Protein AF-A0A348PCR2-F1 (afdb_monomer_lite)

Sequence (133 aa):
TSLVEGTFPPFEDVIPKDQDKRVTFDAADLATAIRRAALLTNEESKGVRFTFKGDMLVVSSRAPEMGEAEIRVPMSGYVGDAIEIGFQPAFIVDALKVIDGQQVMIEMRSPQKPGVFKVGQEFTYVVMPVNVV

Radius of gyration: 15.53 Å; chains: 1; bounding box: 37×48×35 Å

Foldseek 3Di:
DDPDPDDDPPVVVQPDPPFQKKFKDFLVLVLVQLVQQCVQADPVQQKWKWKDADQWTWTKGQDPVRGIDTGIDGTDPIGDHIAIAIFRSVLSNVLSVVADRFMWMWTHHHRQGWIWIDTPPPDIDTTGTDDRD

pLDDT: mean 83.59, std 11.1, range [48.03, 95.94]

Secondary structure (DSSP, 8-state):
----------GGGTS-S---EEEEEEHHHHHHHHHHHHTT--SS---EEEEEETTEEEEEEEETTTEEEEEEEE-EEEESS-EEEEE-HHHHHHHHHTS-S-EEEEEES-TTSPEEEEETTTEEEEE------

Structure (mmCIF, N/CA/C/O backbone):
data_AF-A0A348PCR2-F1
#
_entry.id   AF-A0A348PCR2-F1
#
loop_
_atom_site.group_PDB
_atom_site.id
_atom_site.type_symbol
_atom_site.label_atom_id
_atom_site.label_alt_id
_atom_site.label_comp_id
_atom_site.label_asym_id
_atom_site.label_entity_id
_atom_site.label_seq_id
_atom_site.pdbx_PDB_ins_code
_atom_site.Cartn_x
_atom_site.Cartn_y
_atom_site.Cartn_z
_atom_site.occupancy
_atom_site.B_iso_or_equiv
_atom_site.auth_seq_id
_atom_site.auth_comp_id
_atom_site.auth_asym_id
_atom_site.auth_atom_id
_atom_site.pdbx_PDB_model_num
ATOM 1 N N . THR A 1 1 ? -1.386 32.149 20.080 1.00 49.50 1 THR A N 1
ATOM 2 C CA . THR A 1 1 ? -1.576 31.119 19.042 1.00 49.50 1 THR A CA 1
ATOM 3 C C . THR A 1 1 ? -2.442 31.744 17.976 1.00 49.50 1 THR A C 1
ATOM 5 O O . THR A 1 1 ? -3.623 31.938 18.226 1.00 49.50 1 THR A O 1
ATOM 8 N N . SER A 1 2 ? -1.864 32.206 16.869 1.00 48.03 2 SER A N 1
ATOM 9 C CA . SER A 1 2 ? -2.670 32.753 15.773 1.00 48.03 2 SER A CA 1
ATOM 10 C C . SER A 1 2 ? -3.263 31.569 15.019 1.00 48.03 2 SER A C 1
ATOM 12 O O . SER A 1 2 ? -2.512 30.792 14.431 1.00 48.03 2 SER A O 1
ATOM 14 N N . LEU A 1 3 ? -4.580 31.370 15.122 1.00 63.53 3 LEU A N 1
ATOM 15 C CA . LEU A 1 3 ? -5.272 30.417 14.261 1.00 63.53 3 LEU A CA 1
ATOM 16 C C . LEU A 1 3 ? -5.140 30.908 12.820 1.00 63.53 3 LEU A C 1
ATOM 18 O O . LEU A 1 3 ? -5.347 32.086 12.540 1.00 63.53 3 LEU A O 1
ATOM 22 N N . VAL A 1 4 ? -4.776 30.003 11.919 1.00 68.88 4 VAL A N 1
ATOM 23 C CA . VAL A 1 4 ? -4.830 30.274 10.485 1.00 68.88 4 VAL A CA 1
ATOM 24 C C . VAL A 1 4 ? -6.305 30.431 10.117 1.00 68.88 4 VAL A C 1
ATOM 26 O O . VAL A 1 4 ? -7.079 29.487 10.266 1.00 68.88 4 VAL A O 1
ATOM 29 N N . GLU A 1 5 ? -6.704 31.623 9.674 1.00 56.22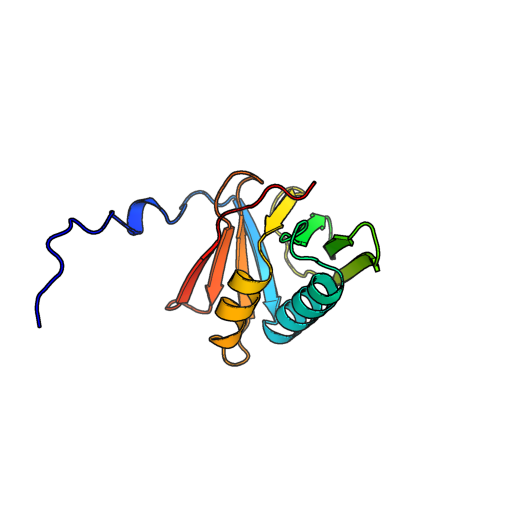 5 GLU A N 1
ATOM 30 C CA . GLU A 1 5 ? -8.045 31.888 9.148 1.00 56.22 5 GLU A CA 1
ATOM 31 C C . GLU A 1 5 ? -8.185 31.216 7.777 1.00 56.22 5 GLU A C 1
ATOM 33 O O . GLU A 1 5 ? -7.919 31.796 6.728 1.00 56.22 5 GLU A O 1
ATOM 38 N N . GLY A 1 6 ? -8.554 29.939 7.792 1.00 62.09 6 GLY A N 1
ATOM 39 C CA . GLY A 1 6 ? -8.854 29.150 6.608 1.00 62.09 6 GLY A CA 1
ATOM 40 C C . GLY A 1 6 ? -9.957 28.158 6.936 1.00 62.09 6 GLY A C 1
ATOM 41 O O . GLY A 1 6 ? -9.935 27.516 7.985 1.00 62.09 6 GLY A O 1
ATOM 42 N N . THR A 1 7 ? -10.947 28.033 6.055 1.00 63.09 7 THR A N 1
ATOM 43 C CA . THR A 1 7 ? -11.926 26.948 6.175 1.00 63.09 7 THR A CA 1
ATOM 44 C C . THR A 1 7 ? -11.199 25.648 5.855 1.00 63.09 7 THR A C 1
ATOM 46 O O . THR A 1 7 ? -10.759 25.453 4.722 1.00 63.09 7 THR A O 1
ATOM 49 N N . PHE A 1 8 ? -11.015 24.789 6.858 1.00 63.09 8 PHE A N 1
ATOM 50 C CA . PHE A 1 8 ? -10.449 23.465 6.631 1.00 63.09 8 PHE A CA 1
ATOM 51 C C . PHE A 1 8 ? -11.393 22.699 5.691 1.00 63.09 8 PHE A C 1
ATOM 53 O O . PHE A 1 8 ? -12.600 22.680 5.955 1.00 63.09 8 PHE A O 1
ATOM 60 N N . PRO A 1 9 ? -10.897 22.111 4.589 1.00 62.53 9 PRO A N 1
ATOM 61 C CA . PRO A 1 9 ? -11.741 21.327 3.699 1.00 62.53 9 PRO A CA 1
ATOM 62 C C . PRO A 1 9 ? -12.443 20.213 4.487 1.00 62.53 9 PRO A C 1
ATOM 64 O O . PRO A 1 9 ? -11.832 19.655 5.404 1.00 62.53 9 PRO A O 1
ATOM 67 N N . PRO A 1 10 ? -13.695 19.859 4.155 1.00 68.69 10 PRO A N 1
ATOM 68 C CA . PRO A 1 10 ? -14.386 18.760 4.816 1.00 68.69 10 PRO A CA 1
ATOM 69 C C . PRO A 1 10 ? -13.642 17.449 4.527 1.00 68.69 10 PRO A C 1
ATOM 71 O O . PRO A 1 10 ? -13.791 16.843 3.470 1.00 68.69 10 PRO A O 1
ATOM 74 N N . PHE A 1 11 ? -12.788 17.017 5.457 1.00 65.25 11 PHE A N 1
ATOM 75 C CA . PHE A 1 11 ? -11.971 15.810 5.294 1.00 65.25 11 PHE A CA 1
ATOM 76 C C . PHE A 1 11 ? -12.836 14.549 5.166 1.00 65.25 11 PHE A C 1
ATOM 78 O O . PHE A 1 11 ? -12.448 13.602 4.486 1.00 65.25 11 PHE A O 1
ATOM 85 N N . GLU A 1 12 ? -14.026 14.559 5.773 1.00 63.69 12 GLU A N 1
ATOM 86 C CA . GLU A 1 12 ? -15.004 13.470 5.715 1.00 63.69 12 GLU A CA 1
ATOM 87 C C . GLU A 1 12 ? -15.518 13.194 4.295 1.00 63.69 12 GLU A C 1
ATOM 89 O O . GLU A 1 12 ? -15.879 12.055 3.995 1.00 63.69 12 GLU A O 1
ATOM 94 N N . ASP A 1 13 ? -15.509 14.202 3.414 1.00 67.00 13 ASP A N 1
ATOM 95 C CA . ASP A 1 13 ? -15.927 14.067 2.012 1.00 67.00 13 ASP A CA 1
ATOM 96 C C . ASP A 1 13 ? -14.820 13.481 1.123 1.00 67.00 13 ASP A C 1
ATOM 98 O O . ASP A 1 13 ? -15.082 13.010 0.015 1.00 67.00 13 ASP A O 1
ATOM 102 N N . VAL A 1 14 ? -13.572 13.488 1.603 1.00 69.69 14 VAL A N 1
ATOM 103 C CA . VAL A 1 14 ? -12.407 12.974 0.868 1.00 69.69 14 VAL A CA 1
ATOM 104 C C . VAL A 1 14 ? -12.198 11.480 1.121 1.00 69.69 14 VAL A C 1
ATOM 106 O O . VAL A 1 14 ? -11.619 10.801 0.273 1.00 69.69 14 VAL A O 1
ATOM 109 N N . ILE A 1 15 ? -12.680 10.948 2.252 1.00 77.19 15 ILE A N 1
ATOM 110 C CA . ILE A 1 15 ? -12.595 9.517 2.572 1.00 77.19 15 ILE A CA 1
ATOM 111 C C . ILE A 1 15 ? -13.652 8.775 1.745 1.00 77.19 15 ILE A C 1
ATOM 113 O O . ILE A 1 15 ? -14.852 8.911 2.008 1.00 77.19 15 ILE A O 1
ATOM 117 N N . PRO A 1 16 ? -13.254 7.973 0.746 1.00 75.62 16 PRO A N 1
ATOM 118 C CA . PRO A 1 16 ? -14.223 7.324 -0.112 1.00 75.62 16 PRO A CA 1
ATOM 119 C C . PRO A 1 16 ? -14.942 6.198 0.652 1.00 75.62 16 PRO A C 1
ATOM 121 O O . PRO A 1 16 ? -14.322 5.389 1.340 1.00 75.62 16 PRO A O 1
ATOM 124 N N . LYS A 1 17 ? -16.274 6.156 0.539 1.00 78.75 17 LYS A N 1
ATOM 125 C CA . LYS A 1 17 ? -17.153 5.238 1.298 1.00 78.75 17 LYS A CA 1
ATOM 126 C C . LYS A 1 17 ? -17.624 4.028 0.483 1.00 78.75 17 LYS A C 1
ATOM 128 O O . LYS A 1 17 ? -18.290 3.14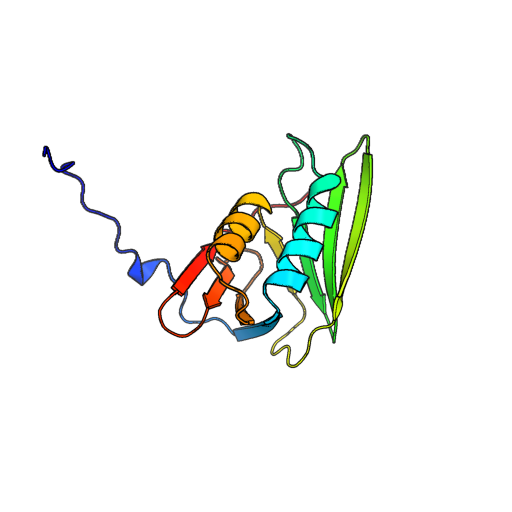9 1.014 1.00 78.75 17 LYS A O 1
ATOM 133 N N . ASP A 1 18 ? -17.291 3.987 -0.803 1.00 85.81 18 ASP A N 1
ATOM 134 C CA . ASP A 1 18 ? -17.790 3.035 -1.800 1.00 85.81 18 ASP A CA 1
ATOM 135 C C . ASP A 1 18 ? -16.748 1.984 -2.222 1.00 85.81 18 ASP A C 1
ATOM 137 O O . ASP A 1 18 ? -16.856 1.403 -3.304 1.00 85.81 18 ASP A O 1
ATOM 141 N N . GLN A 1 19 ? -15.730 1.736 -1.394 1.00 86.94 19 GLN A N 1
ATOM 142 C CA . GLN A 1 19 ? -14.672 0.770 -1.699 1.00 86.94 19 GLN A CA 1
ATOM 143 C C . GLN A 1 19 ? -15.248 -0.650 -1.821 1.00 86.94 19 GLN A C 1
ATOM 145 O O . GLN A 1 19 ? -15.948 -1.125 -0.928 1.00 86.94 19 GLN A O 1
ATOM 150 N N . ASP A 1 20 ? -14.967 -1.323 -2.937 1.00 91.12 20 ASP A N 1
ATOM 151 C CA . ASP A 1 20 ? -15.464 -2.674 -3.237 1.00 91.12 20 ASP A CA 1
ATOM 152 C C . ASP A 1 20 ? -14.362 -3.740 -3.217 1.00 91.12 20 ASP A C 1
ATOM 154 O O . ASP A 1 20 ? -14.663 -4.935 -3.235 1.00 91.12 20 ASP A O 1
ATOM 158 N N . LYS A 1 21 ? -13.097 -3.313 -3.142 1.00 94.25 21 LYS A N 1
ATOM 159 C CA . LYS A 1 21 ? -11.929 -4.179 -3.022 1.00 94.25 21 LYS A CA 1
ATOM 160 C C . LYS A 1 21 ? -11.313 -4.032 -1.650 1.00 94.25 21 LYS A C 1
ATOM 162 O O . LYS A 1 21 ? -11.120 -2.912 -1.181 1.00 94.25 21 LYS A O 1
ATOM 167 N N . ARG A 1 22 ? -10.986 -5.152 -1.011 1.00 94.44 22 ARG A N 1
ATOM 168 C CA . ARG A 1 22 ? -10.382 -5.149 0.327 1.00 94.44 22 ARG A CA 1
ATOM 169 C C . ARG A 1 22 ? -9.473 -6.337 0.562 1.00 94.44 22 ARG A C 1
ATOM 171 O O . ARG A 1 22 ? -9.736 -7.428 0.063 1.00 94.44 22 ARG A O 1
ATOM 178 N N . VAL A 1 23 ? -8.439 -6.119 1.362 1.00 95.12 23 VAL A N 1
ATOM 179 C CA . VAL A 1 23 ? -7.507 -7.156 1.815 1.00 95.12 23 VAL A CA 1
ATOM 180 C C . VAL A 1 23 ? -6.794 -6.708 3.078 1.00 95.12 23 VAL A C 1
ATOM 182 O O . VAL A 1 23 ? -6.604 -5.513 3.299 1.00 95.12 23 VAL A O 1
ATOM 185 N N . THR A 1 24 ? -6.398 -7.671 3.902 1.00 93.44 24 THR A N 1
ATOM 186 C CA . THR A 1 24 ? -5.683 -7.428 5.152 1.00 93.44 24 THR A CA 1
ATOM 187 C C . THR A 1 24 ? -4.291 -8.044 5.089 1.00 93.44 24 THR A C 1
ATOM 189 O O . THR A 1 24 ? -4.132 -9.184 4.654 1.00 93.44 24 THR A O 1
ATOM 192 N N . PHE A 1 25 ? -3.293 -7.292 5.546 1.00 92.25 25 PHE A N 1
ATOM 193 C CA . PHE A 1 25 ? -1.899 -7.719 5.638 1.00 92.25 25 PHE A CA 1
ATOM 194 C C . PHE A 1 25 ? -1.362 -7.526 7.050 1.00 92.25 25 PHE A C 1
ATOM 196 O O . PHE A 1 25 ? -1.844 -6.670 7.794 1.00 92.25 25 PHE A O 1
ATOM 203 N N . ASP A 1 26 ? -0.314 -8.272 7.385 1.00 90.62 26 ASP A N 1
ATOM 204 C CA . ASP A 1 26 ? 0.587 -7.867 8.456 1.00 90.62 26 ASP A CA 1
ATOM 205 C C . ASP A 1 26 ? 1.307 -6.567 8.047 1.00 90.62 26 ASP A C 1
ATOM 207 O O . ASP A 1 26 ? 1.846 -6.460 6.937 1.00 90.62 26 ASP A O 1
ATOM 211 N N . ALA A 1 27 ? 1.269 -5.546 8.909 1.00 88.50 27 ALA A N 1
ATOM 212 C CA . ALA A 1 27 ? 1.850 -4.246 8.585 1.00 88.50 27 ALA A CA 1
ATOM 213 C C . ALA A 1 27 ? 3.377 -4.312 8.417 1.00 88.50 27 ALA A C 1
ATOM 215 O O . ALA A 1 27 ? 3.919 -3.584 7.581 1.00 88.50 27 ALA A O 1
ATOM 216 N N . ALA A 1 28 ? 4.072 -5.177 9.163 1.00 87.19 28 ALA A N 1
ATOM 217 C CA . ALA A 1 28 ? 5.523 -5.315 9.093 1.00 87.19 28 ALA A CA 1
ATOM 218 C C . ALA A 1 28 ? 5.955 -5.999 7.789 1.00 87.19 28 ALA A C 1
ATOM 220 O O . ALA A 1 28 ? 6.887 -5.523 7.124 1.00 87.19 28 ALA A O 1
ATOM 221 N N . ASP A 1 29 ? 5.247 -7.053 7.377 1.00 89.44 29 ASP A N 1
ATOM 222 C CA . ASP A 1 29 ? 5.495 -7.740 6.106 1.00 89.44 29 ASP A CA 1
ATOM 223 C C . ASP A 1 29 ? 5.254 -6.803 4.918 1.00 89.44 29 ASP A C 1
ATOM 225 O O . ASP A 1 29 ? 6.107 -6.669 4.030 1.00 89.44 29 ASP A O 1
ATOM 229 N N . LEU A 1 30 ? 4.127 -6.082 4.932 1.00 90.94 30 LEU A N 1
ATOM 230 C CA . LEU A 1 30 ? 3.795 -5.121 3.884 1.00 90.94 30 LEU A CA 1
ATOM 231 C C . LEU A 1 30 ? 4.815 -3.974 3.833 1.00 90.94 30 LEU A C 1
A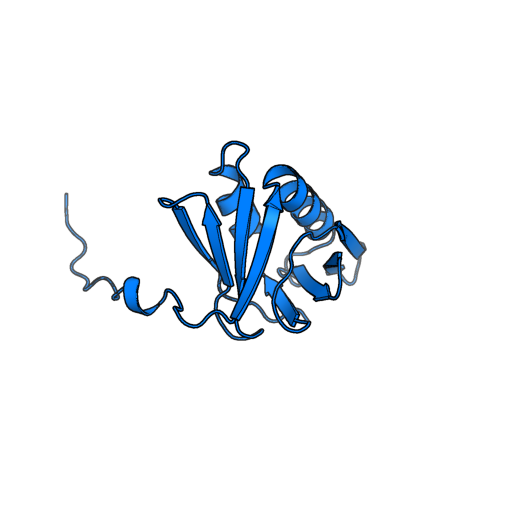TOM 233 O O . LEU A 1 30 ? 5.310 -3.633 2.757 1.00 90.94 30 LEU A O 1
ATOM 237 N N . ALA A 1 31 ? 5.185 -3.402 4.983 1.00 89.56 31 ALA A N 1
ATOM 238 C CA . ALA A 1 31 ? 6.187 -2.341 5.053 1.00 89.56 31 ALA A CA 1
ATOM 239 C C . ALA A 1 31 ? 7.544 -2.807 4.515 1.00 89.56 31 ALA A C 1
ATOM 241 O O . ALA A 1 31 ? 8.215 -2.066 3.792 1.00 89.56 31 ALA A O 1
ATOM 242 N N . THR A 1 32 ? 7.944 -4.037 4.838 1.00 90.44 32 THR A N 1
ATOM 243 C CA . THR A 1 32 ? 9.191 -4.632 4.352 1.00 90.44 32 THR A CA 1
ATOM 244 C C . THR A 1 32 ? 9.163 -4.801 2.837 1.00 90.44 32 THR A C 1
ATOM 246 O O . THR A 1 32 ? 10.119 -4.414 2.161 1.00 90.44 32 THR A O 1
ATOM 249 N N . ALA A 1 33 ? 8.062 -5.311 2.282 1.00 91.88 33 ALA A N 1
ATOM 250 C CA . ALA A 1 33 ? 7.903 -5.473 0.841 1.00 91.88 33 ALA A CA 1
ATOM 251 C C . ALA A 1 33 ? 7.975 -4.135 0.091 1.00 91.88 33 ALA A C 1
ATOM 253 O O . ALA A 1 33 ? 8.734 -4.004 -0.872 1.00 91.88 33 ALA A O 1
ATOM 254 N N . ILE A 1 34 ? 7.254 -3.120 0.576 1.00 91.25 34 ILE A N 1
ATOM 255 C CA . ILE A 1 34 ? 7.237 -1.782 -0.028 1.00 91.25 34 ILE A CA 1
ATOM 256 C C . ILE A 1 34 ? 8.617 -1.135 0.045 1.00 91.25 34 ILE A C 1
ATOM 258 O O . ILE A 1 34 ? 9.076 -0.581 -0.949 1.00 91.25 34 ILE A O 1
ATOM 262 N N . ARG A 1 35 ? 9.312 -1.227 1.187 1.00 89.00 35 ARG A N 1
ATOM 263 C CA . ARG A 1 35 ? 10.677 -0.695 1.325 1.00 89.00 35 ARG A CA 1
ATOM 264 C C . ARG A 1 35 ? 11.627 -1.337 0.325 1.00 89.00 35 ARG A C 1
ATOM 266 O O . ARG A 1 35 ? 12.397 -0.622 -0.301 1.00 89.00 35 ARG A O 1
ATOM 273 N N . ARG A 1 36 ? 11.557 -2.660 0.148 1.00 89.81 36 ARG A N 1
ATOM 274 C CA . ARG A 1 36 ? 12.398 -3.383 -0.817 1.00 89.81 36 ARG A CA 1
ATOM 275 C C . ARG A 1 36 ? 12.117 -2.965 -2.257 1.00 89.81 36 ARG A C 1
ATOM 277 O O . ARG A 1 36 ? 13.069 -2.757 -2.998 1.00 89.81 36 ARG A O 1
ATOM 284 N N . ALA A 1 37 ? 10.850 -2.798 -2.634 1.00 88.25 37 ALA A N 1
ATOM 285 C CA . ALA A 1 37 ? 10.495 -2.268 -3.949 1.00 88.25 37 ALA A CA 1
ATOM 286 C C . ALA A 1 37 ? 10.960 -0.809 -4.113 1.00 88.25 37 ALA A C 1
ATOM 288 O O . ALA A 1 37 ? 11.497 -0.433 -5.151 1.00 88.25 37 ALA A O 1
ATOM 289 N N . ALA A 1 38 ? 10.843 0.012 -3.069 1.00 86.19 38 ALA A N 1
ATOM 290 C CA . ALA A 1 38 ? 11.264 1.409 -3.099 1.00 86.19 38 ALA A CA 1
ATOM 291 C C . ALA A 1 38 ? 12.785 1.596 -3.264 1.00 86.19 38 ALA A C 1
ATOM 293 O O . ALA A 1 38 ? 13.204 2.634 -3.765 1.00 86.19 38 ALA A O 1
ATOM 294 N N . LEU A 1 39 ? 13.621 0.609 -2.910 1.00 83.12 39 LEU A N 1
ATOM 295 C CA . LEU A 1 39 ? 15.080 0.691 -3.108 1.00 83.12 39 LEU A CA 1
ATOM 296 C C . LEU A 1 39 ? 15.491 0.891 -4.574 1.00 83.12 39 LEU A C 1
ATOM 298 O O . L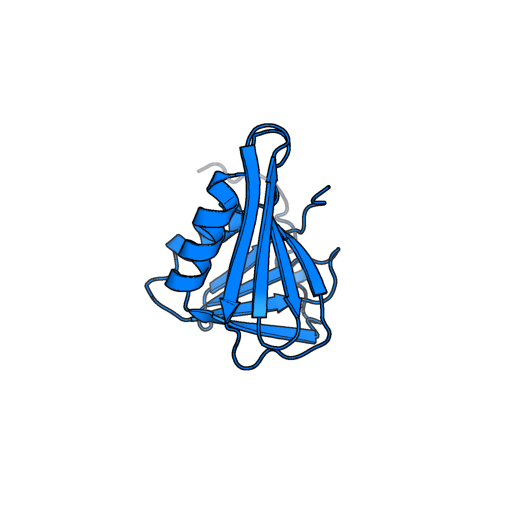EU A 1 39 ? 16.577 1.397 -4.830 1.00 83.12 39 LEU A O 1
ATOM 302 N N . LEU A 1 40 ? 14.639 0.482 -5.516 1.00 78.88 40 LEU A N 1
ATOM 303 C CA . LEU A 1 40 ? 14.866 0.594 -6.959 1.00 78.88 40 LEU A CA 1
ATOM 304 C C . LEU A 1 40 ? 13.995 1.689 -7.601 1.00 78.88 40 LEU A C 1
ATOM 306 O O . LEU A 1 40 ? 13.825 1.711 -8.815 1.00 78.88 40 LEU A O 1
ATOM 310 N N . THR A 1 41 ? 13.446 2.601 -6.790 1.00 74.56 41 THR A N 1
ATOM 311 C CA . THR A 1 41 ? 12.824 3.852 -7.260 1.00 74.56 41 THR A CA 1
ATOM 312 C C . THR A 1 41 ? 13.861 4.977 -7.289 1.00 74.56 41 THR A C 1
ATOM 314 O O . THR A 1 41 ? 14.797 4.974 -6.489 1.00 74.56 41 THR A O 1
ATOM 317 N N . ASN A 1 42 ? 13.713 5.947 -8.195 1.00 69.19 42 ASN A N 1
ATOM 318 C CA . ASN A 1 42 ? 14.565 7.144 -8.246 1.00 69.19 42 ASN A CA 1
ATOM 319 C C . ASN A 1 42 ? 13.731 8.438 -8.138 1.00 69.19 42 ASN A C 1
ATOM 321 O O . ASN A 1 42 ? 12.506 8.397 -8.023 1.00 69.19 42 ASN A O 1
ATOM 325 N N . GLU A 1 43 ? 14.385 9.604 -8.159 1.00 64.06 43 GLU A N 1
ATOM 326 C CA . GLU A 1 43 ? 13.693 10.898 -8.045 1.00 64.06 43 GLU A CA 1
ATOM 327 C C . GLU A 1 43 ? 12.717 11.193 -9.199 1.00 64.06 43 GLU A C 1
ATOM 329 O O . GLU A 1 43 ? 11.801 11.993 -9.012 1.00 64.06 43 GLU A O 1
ATOM 334 N N . GLU A 1 44 ? 12.850 10.536 -10.354 1.00 61.38 44 GLU A N 1
ATOM 335 C CA . GLU A 1 44 ? 11.909 10.651 -11.480 1.00 61.38 44 GLU A CA 1
ATOM 336 C C . GLU A 1 44 ? 10.781 9.603 -11.423 1.00 61.38 44 GLU A C 1
ATOM 338 O O . GLU A 1 44 ? 9.636 9.897 -11.761 1.00 61.38 44 GLU A O 1
ATOM 343 N N . SER A 1 45 ? 11.069 8.397 -10.927 1.00 65.62 45 SER A N 1
ATOM 344 C CA . SER A 1 45 ? 10.159 7.250 -10.793 1.00 65.62 45 SER A CA 1
ATOM 345 C C . SER A 1 45 ? 9.716 7.090 -9.341 1.00 65.62 45 SER A C 1
ATOM 347 O O . SER A 1 45 ? 10.010 6.113 -8.660 1.00 65.62 45 SER A O 1
ATOM 349 N N . LYS A 1 46 ? 9.005 8.096 -8.830 1.00 73.06 46 LYS A N 1
ATOM 350 C CA . LYS A 1 46 ? 8.672 8.167 -7.400 1.00 73.06 46 LYS A CA 1
ATOM 351 C C . LYS A 1 46 ? 7.644 7.119 -6.940 1.00 73.06 46 LYS A C 1
ATOM 353 O O . LYS A 1 46 ? 7.530 6.887 -5.740 1.00 73.06 46 LYS A O 1
ATOM 358 N N . GLY A 1 47 ? 6.906 6.494 -7.858 1.00 85.75 47 GLY A N 1
ATOM 359 C CA . GLY A 1 47 ? 5.826 5.557 -7.546 1.00 85.75 47 GLY A CA 1
ATOM 360 C C . GLY A 1 47 ? 6.252 4.087 -7.531 1.00 85.75 47 GLY A C 1
ATOM 361 O O . GLY A 1 47 ? 7.103 3.654 -8.301 1.00 85.75 47 GLY A O 1
ATOM 362 N N . VAL A 1 48 ? 5.586 3.302 -6.690 1.00 90.88 48 VAL A N 1
ATOM 363 C CA . VAL A 1 48 ? 5.561 1.837 -6.739 1.00 90.88 48 VAL A CA 1
ATOM 364 C C . VAL A 1 48 ? 4.194 1.384 -7.247 1.00 90.88 48 VAL A C 1
ATOM 366 O O . VAL A 1 48 ? 3.160 1.966 -6.909 1.00 90.88 48 VAL A O 1
ATOM 369 N N . ARG A 1 49 ? 4.173 0.342 -8.068 1.00 92.25 49 ARG A N 1
ATOM 370 C CA . ARG A 1 49 ? 2.957 -0.263 -8.606 1.00 92.25 49 ARG A CA 1
ATOM 371 C C . ARG A 1 49 ? 2.539 -1.429 -7.722 1.00 92.25 49 ARG A C 1
ATOM 373 O O . ARG A 1 49 ? 3.333 -2.322 -7.459 1.00 92.25 49 ARG A O 1
ATOM 380 N N . PHE A 1 50 ? 1.287 -1.430 -7.293 1.00 94.44 50 PHE A N 1
ATOM 381 C CA . PHE A 1 50 ? 0.664 -2.521 -6.559 1.00 94.44 50 PHE A CA 1
ATOM 382 C C . PHE A 1 50 ? -0.306 -3.237 -7.488 1.00 94.44 50 PHE A C 1
ATOM 384 O O . PHE A 1 50 ? -1.273 -2.639 -7.955 1.00 94.44 50 PHE A O 1
ATOM 391 N N . THR A 1 51 ? -0.068 -4.519 -7.727 1.00 95.25 51 THR A N 1
ATOM 392 C CA . THR A 1 51 ? -0.956 -5.381 -8.507 1.00 95.25 51 THR A CA 1
ATOM 393 C C . THR A 1 51 ? -1.564 -6.418 -7.583 1.00 95.25 51 THR A C 1
ATOM 395 O O . THR A 1 51 ? -0.875 -7.325 -7.122 1.00 95.25 51 THR A O 1
ATOM 398 N N . PHE A 1 52 ? -2.857 -6.292 -7.317 1.00 95.44 52 PHE A N 1
ATOM 399 C CA . PHE A 1 52 ? -3.618 -7.255 -6.531 1.00 95.44 52 PHE A CA 1
ATOM 400 C C . PHE A 1 52 ? -4.291 -8.222 -7.498 1.00 95.44 52 PHE A C 1
ATOM 402 O O . PHE A 1 52 ? -5.156 -7.815 -8.278 1.00 95.44 52 PHE A O 1
ATOM 409 N N . LYS A 1 53 ? -3.883 -9.494 -7.492 1.00 93.50 53 LYS A N 1
ATOM 410 C CA . LYS A 1 53 ? -4.450 -10.503 -8.390 1.00 93.50 53 LYS A CA 1
ATOM 411 C C . LYS A 1 53 ? -4.390 -11.892 -7.766 1.00 93.50 53 LYS A C 1
ATOM 413 O O . LYS A 1 53 ? -3.317 -12.375 -7.420 1.00 93.50 53 LYS A O 1
ATOM 418 N N . GLY A 1 54 ? -5.541 -12.561 -7.701 1.00 90.19 54 GLY A N 1
ATOM 419 C CA . GLY A 1 54 ? -5.639 -13.894 -7.109 1.00 90.19 54 GLY A CA 1
ATOM 420 C C . GLY A 1 54 ? -5.284 -13.862 -5.623 1.00 90.19 54 GLY A C 1
ATOM 421 O O . GLY A 1 54 ? -5.901 -13.129 -4.855 1.00 90.19 54 GLY A O 1
ATOM 422 N N . ASP A 1 55 ? -4.277 -14.639 -5.242 1.00 92.62 55 ASP A N 1
ATOM 423 C CA . ASP A 1 55 ? -3.752 -14.792 -3.883 1.00 92.62 55 ASP A CA 1
ATOM 424 C C . ASP A 1 55 ? -2.441 -14.023 -3.650 1.00 92.62 55 ASP A C 1
ATOM 426 O O . ASP A 1 55 ? -1.787 -14.213 -2.627 1.00 92.62 55 ASP A O 1
ATOM 430 N N . MET A 1 56 ? -2.044 -13.146 -4.578 1.00 94.75 56 MET A N 1
ATOM 431 C CA . MET A 1 56 ? -0.781 -12.412 -4.507 1.00 94.75 56 MET A CA 1
ATOM 432 C C . MET A 1 56 ? -0.946 -10.907 -4.736 1.00 94.75 56 MET A C 1
ATOM 434 O O . MET A 1 56 ? -1.604 -10.456 -5.678 1.00 94.75 56 MET A O 1
ATOM 438 N N . LEU A 1 57 ? -0.278 -10.131 -3.886 1.00 95.94 57 LEU A N 1
ATOM 439 C CA . LEU A 1 57 ? 0.056 -8.739 -4.129 1.00 95.94 57 LEU A CA 1
ATOM 440 C C . LEU A 1 57 ? 1.454 -8.711 -4.733 1.00 95.94 57 LEU A C 1
ATOM 442 O O . LEU A 1 57 ? 2.411 -9.197 -4.134 1.00 95.94 57 LEU A O 1
ATOM 446 N N . VAL A 1 58 ? 1.580 -8.112 -5.907 1.00 95.31 58 VAL A N 1
ATOM 447 C CA . VAL A 1 58 ? 2.869 -7.830 -6.530 1.00 95.31 58 VAL A CA 1
ATOM 448 C C . VAL A 1 58 ? 3.155 -6.342 -6.390 1.00 95.31 58 VAL A C 1
ATOM 450 O O . VAL A 1 58 ? 2.416 -5.519 -6.926 1.00 95.31 58 VAL A O 1
ATOM 453 N N . VAL A 1 59 ? 4.213 -6.000 -5.659 1.00 94.19 59 VAL A N 1
ATOM 454 C CA . VAL A 1 59 ? 4.728 -4.634 -5.544 1.00 94.19 59 VAL A CA 1
ATOM 455 C C . VAL A 1 59 ? 5.937 -4.512 -6.459 1.00 94.19 59 VAL A C 1
ATOM 457 O O . VAL A 1 59 ? 6.954 -5.166 -6.219 1.00 94.19 59 VAL A O 1
ATOM 460 N N . SER A 1 60 ? 5.832 -3.687 -7.496 1.00 91.31 60 SER A N 1
ATOM 461 C CA . SER A 1 60 ? 6.910 -3.469 -8.455 1.00 91.31 60 SER A CA 1
ATOM 462 C C . SER A 1 60 ? 7.334 -2.011 -8.570 1.00 91.31 60 SER A C 1
ATOM 464 O O . SER A 1 60 ? 6.583 -1.079 -8.272 1.00 91.31 60 SER A O 1
ATOM 466 N N . SER A 1 61 ? 8.580 -1.812 -8.979 1.00 88.19 61 SER A N 1
ATOM 467 C CA . SER A 1 61 ? 9.165 -0.506 -9.271 1.00 88.19 61 SER A CA 1
ATOM 468 C C . SER A 1 61 ? 10.151 -0.637 -10.418 1.00 88.19 61 SER A C 1
ATOM 470 O O . SER A 1 61 ? 10.723 -1.705 -10.641 1.00 88.19 61 SER A O 1
ATOM 472 N N . ARG A 1 62 ? 10.351 0.453 -11.155 1.00 81.19 62 ARG A N 1
ATOM 473 C CA . ARG A 1 62 ? 11.265 0.482 -12.291 1.00 81.19 62 ARG A CA 1
ATOM 474 C C . ARG A 1 62 ? 12.045 1.785 -12.293 1.00 81.19 62 ARG A C 1
ATOM 476 O O . ARG A 1 62 ? 11.439 2.851 -12.313 1.00 81.19 62 ARG A O 1
ATOM 483 N N . ALA A 1 63 ? 13.367 1.681 -12.371 1.00 76.00 63 ALA A N 1
ATOM 484 C CA . ALA A 1 63 ? 14.255 2.807 -12.624 1.00 76.00 63 ALA A CA 1
ATOM 485 C C . ALA A 1 63 ? 15.139 2.501 -13.847 1.00 76.00 63 ALA A C 1
ATOM 487 O O . ALA A 1 63 ? 15.747 1.428 -13.894 1.00 76.00 63 ALA A O 1
ATOM 488 N N . PRO A 1 64 ? 15.258 3.422 -14.826 1.00 72.19 64 PRO A N 1
ATOM 489 C CA . PRO A 1 64 ? 16.020 3.189 -16.059 1.00 72.19 64 PRO A CA 1
ATOM 490 C C . PRO A 1 64 ? 17.457 2.701 -15.842 1.00 72.19 64 PRO A C 1
ATOM 492 O O . PRO A 1 64 ? 17.942 1.875 -16.609 1.00 72.19 64 PRO A O 1
ATOM 495 N N . GLU A 1 65 ? 18.120 3.183 -14.791 1.00 72.44 65 GLU A N 1
ATOM 496 C CA . GLU A 1 65 ? 19.532 2.890 -14.517 1.00 72.44 65 GLU A CA 1
ATOM 497 C C . GLU A 1 65 ? 19.745 1.715 -13.551 1.00 72.44 65 GLU A C 1
ATOM 499 O O . GLU A 1 65 ? 20.804 1.093 -13.571 1.00 72.44 65 GLU A O 1
ATOM 504 N N . MET A 1 66 ? 18.755 1.399 -12.706 1.00 69.44 66 MET A N 1
ATOM 505 C CA . MET A 1 66 ? 18.898 0.401 -11.631 1.00 69.44 66 MET A CA 1
ATOM 506 C C . MET A 1 66 ? 18.153 -0.914 -11.905 1.00 69.44 66 MET A C 1
ATOM 508 O O . MET A 1 66 ? 18.398 -1.903 -11.218 1.00 69.44 66 MET A O 1
ATOM 512 N N . GLY A 1 67 ? 17.285 -0.954 -12.922 1.00 77.50 67 GLY A N 1
ATOM 513 C CA . GLY A 1 67 ? 16.511 -2.137 -13.295 1.00 77.50 67 GLY A CA 1
ATOM 514 C C . GLY A 1 67 ? 15.091 -2.138 -12.722 1.00 77.50 67 GLY A C 1
ATOM 515 O O . GLY A 1 67 ? 14.482 -1.088 -12.515 1.00 77.50 67 GLY A O 1
ATOM 516 N N . GLU A 1 68 ? 14.543 -3.335 -12.516 1.00 83.69 68 GLU A N 1
ATOM 517 C CA . GLU A 1 68 ? 13.175 -3.561 -12.037 1.00 83.69 68 GLU A CA 1
ATOM 518 C C . GLU A 1 68 ? 13.190 -4.338 -10.715 1.00 83.69 68 GLU A C 1
ATOM 520 O O . GLU A 1 68 ? 13.954 -5.293 -10.553 1.00 83.69 68 GLU A O 1
ATOM 525 N N . ALA A 1 69 ? 12.339 -3.931 -9.772 1.00 86.81 69 ALA A N 1
ATOM 526 C CA . ALA A 1 69 ? 12.028 -4.707 -8.579 1.00 86.81 69 ALA A CA 1
ATOM 527 C C . ALA A 1 69 ? 10.660 -5.354 -8.739 1.00 86.81 69 ALA A C 1
ATOM 529 O O . ALA A 1 69 ? 9.699 -4.680 -9.102 1.00 86.81 69 ALA A O 1
ATOM 530 N N . GLU A 1 70 ? 10.547 -6.619 -8.349 1.00 91.44 70 GLU A N 1
ATOM 531 C CA . GLU A 1 70 ? 9.260 -7.279 -8.178 1.00 91.44 70 GLU A CA 1
ATOM 532 C C . GLU A 1 70 ? 9.256 -8.027 -6.844 1.00 91.44 70 GLU A C 1
ATOM 534 O O . GLU A 1 70 ? 10.031 -8.961 -6.628 1.00 91.44 70 GLU A O 1
ATOM 539 N N . ILE A 1 71 ? 8.387 -7.603 -5.928 1.00 93.75 71 ILE A N 1
ATOM 540 C CA . ILE A 1 71 ? 8.203 -8.235 -4.624 1.00 93.75 71 ILE A CA 1
ATOM 541 C C . ILE A 1 71 ? 6.803 -8.826 -4.570 1.00 93.75 71 ILE A C 1
ATOM 543 O O . ILE A 1 71 ? 5.816 -8.125 -4.776 1.00 93.75 71 ILE A O 1
ATOM 547 N N . ARG A 1 72 ? 6.712 -10.121 -4.268 1.00 94.44 72 ARG A N 1
ATOM 548 C CA . ARG A 1 72 ? 5.437 -10.829 -4.134 1.00 94.44 72 ARG A CA 1
ATOM 549 C C . ARG A 1 72 ? 5.110 -11.031 -2.664 1.00 94.44 72 ARG A C 1
ATOM 551 O O . ARG A 1 72 ? 5.937 -11.549 -1.916 1.00 94.44 72 ARG A O 1
ATOM 558 N N . VAL A 1 73 ? 3.907 -10.633 -2.277 1.00 94.50 73 VAL A N 1
ATOM 559 C CA . VAL A 1 73 ? 3.369 -10.750 -0.925 1.00 94.50 73 VAL A CA 1
ATOM 560 C C . VAL A 1 73 ? 2.103 -11.602 -0.999 1.00 94.50 73 VAL A C 1
ATOM 562 O O . VAL A 1 73 ? 1.162 -11.213 -1.698 1.00 94.50 73 VAL A O 1
ATOM 565 N N . PRO A 1 74 ? 2.053 -12.754 -0.312 1.00 93.38 74 PRO A N 1
ATOM 566 C CA . PRO A 1 74 ? 0.837 -13.551 -0.225 1.00 93.38 74 PRO A CA 1
ATOM 567 C C . PRO A 1 74 ? -0.319 -12.745 0.370 1.00 93.38 74 PRO A C 1
ATOM 569 O O . PRO A 1 74 ? -0.147 -12.001 1.334 1.00 93.38 74 PRO A O 1
ATOM 572 N N . MET A 1 75 ? -1.506 -12.914 -0.198 1.00 93.00 75 MET A N 1
ATOM 573 C CA . MET A 1 75 ? -2.748 -12.307 0.261 1.00 93.00 75 MET A CA 1
ATOM 574 C C . MET A 1 75 ? -3.696 -13.391 0.738 1.00 93.00 75 MET A C 1
ATOM 576 O O . MET A 1 75 ? -3.951 -14.365 0.031 1.00 93.00 75 MET A O 1
ATOM 580 N N . SER A 1 76 ? -4.295 -13.182 1.905 1.00 88.50 76 SER A N 1
ATOM 581 C CA . SER A 1 76 ? -5.420 -13.996 2.358 1.00 88.50 76 SER A CA 1
ATOM 582 C C . SER A 1 76 ? -6.684 -13.141 2.379 1.00 88.50 76 SER A C 1
ATOM 584 O O . SER A 1 76 ? -6.673 -12.006 2.849 1.00 88.50 76 SER A O 1
ATOM 586 N N . GLY A 1 77 ? -7.774 -13.665 1.813 1.00 87.31 77 GLY A N 1
ATOM 587 C CA . GLY A 1 77 ? -9.076 -12.997 1.855 1.00 87.31 77 GLY A CA 1
ATOM 588 C C . GLY A 1 77 ? -9.190 -11.718 1.017 1.00 87.31 77 GLY A C 1
ATOM 589 O O . GLY A 1 77 ? -9.936 -10.823 1.411 1.00 87.31 77 GLY A O 1
ATOM 590 N N . TYR A 1 78 ? -8.487 -11.615 -0.121 1.00 94.12 78 TYR A N 1
ATOM 591 C CA . TYR A 1 78 ? -8.738 -10.535 -1.083 1.00 94.12 78 TYR A CA 1
ATOM 592 C C . TYR A 1 78 ? -10.172 -10.639 -1.617 1.00 94.12 78 TYR A C 1
ATOM 594 O O . TYR A 1 78 ? -10.591 -11.684 -2.116 1.00 94.12 78 TYR A O 1
ATOM 602 N N . VAL A 1 79 ? -10.925 -9.550 -1.505 1.00 92.56 79 VAL A N 1
ATOM 603 C CA . VAL A 1 79 ? -12.282 -9.430 -2.044 1.00 92.56 79 VAL A CA 1
ATOM 604 C C . VAL A 1 79 ? -12.249 -8.419 -3.176 1.00 92.56 79 VAL A C 1
ATOM 606 O O . VAL A 1 79 ? -11.715 -7.331 -2.988 1.00 92.56 79 VAL A O 1
ATOM 609 N N . GLY A 1 80 ? -12.861 -8.768 -4.309 1.00 91.50 80 GLY A N 1
ATOM 610 C CA . GLY A 1 80 ? -13.022 -7.904 -5.478 1.00 91.50 80 GLY A CA 1
ATOM 611 C C . GLY A 1 80 ? -12.203 -8.355 -6.691 1.00 91.50 80 GLY A C 1
ATOM 612 O O . GLY A 1 80 ? -11.519 -9.378 -6.657 1.00 91.50 80 GLY A O 1
ATOM 613 N N . ASP A 1 81 ? -12.313 -7.600 -7.782 1.00 93.69 81 ASP A N 1
ATOM 614 C CA . ASP A 1 81 ? -11.595 -7.883 -9.029 1.00 93.69 81 ASP A CA 1
ATOM 615 C C . ASP A 1 81 ? -10.130 -7.452 -8.965 1.00 93.69 81 ASP A C 1
ATOM 617 O O . ASP A 1 81 ? -9.773 -6.542 -8.216 1.00 93.69 81 ASP A O 1
ATOM 621 N N . ALA A 1 82 ? -9.298 -8.057 -9.816 1.00 94.75 82 ALA A N 1
ATOM 622 C CA . ALA A 1 82 ? -7.897 -7.677 -9.934 1.00 94.75 82 ALA A CA 1
ATOM 623 C C . ALA A 1 82 ? -7.745 -6.181 -10.252 1.00 94.75 82 ALA A C 1
ATOM 625 O O . ALA A 1 82 ? -8.440 -5.636 -11.113 1.00 94.75 82 ALA A O 1
ATOM 626 N N . ILE A 1 83 ? -6.811 -5.527 -9.567 1.00 94.75 83 ILE A N 1
ATOM 627 C CA . ILE A 1 83 ? -6.557 -4.095 -9.711 1.00 94.75 83 ILE A CA 1
ATOM 628 C C . ILE A 1 83 ? -5.061 -3.821 -9.692 1.00 94.75 83 ILE A C 1
ATOM 630 O O . ILE A 1 83 ? -4.304 -4.422 -8.928 1.00 94.75 83 ILE A O 1
ATOM 634 N N . GLU A 1 84 ? -4.657 -2.879 -10.532 1.00 94.62 84 GLU A N 1
ATOM 635 C CA . GLU A 1 84 ? -3.324 -2.305 -10.535 1.00 94.62 84 GLU A CA 1
ATOM 636 C C . GLU A 1 84 ? -3.431 -0.831 -10.144 1.00 94.62 84 GLU A C 1
ATOM 638 O O . GLU A 1 84 ? -4.220 -0.091 -10.729 1.00 94.62 84 GLU A O 1
ATOM 643 N N . ILE A 1 85 ? -2.674 -0.407 -9.136 1.00 93.81 85 ILE A N 1
ATOM 644 C CA . ILE A 1 85 ? -2.704 0.963 -8.626 1.00 93.81 85 ILE A CA 1
ATOM 645 C C . ILE A 1 85 ? -1.299 1.426 -8.252 1.00 93.81 85 ILE A C 1
ATOM 647 O O . ILE A 1 85 ? -0.500 0.676 -7.693 1.00 93.81 85 ILE A O 1
ATOM 651 N N . GLY A 1 86 ? -0.985 2.672 -8.589 1.00 92.62 86 GLY A N 1
ATOM 652 C CA . GLY A 1 86 ? 0.284 3.295 -8.255 1.00 92.62 86 GLY A CA 1
ATOM 653 C C . GLY A 1 86 ? 0.215 4.069 -6.957 1.00 92.62 86 GLY A C 1
ATOM 654 O O . GLY A 1 86 ? -0.703 4.863 -6.771 1.00 92.62 86 GLY A O 1
ATOM 655 N N . PHE A 1 87 ? 1.212 3.913 -6.095 1.00 91.19 87 PHE A N 1
ATOM 656 C CA . PHE A 1 87 ? 1.322 4.689 -4.866 1.00 91.19 87 PHE A CA 1
ATOM 657 C C . PHE A 1 87 ? 2.729 5.227 -4.650 1.00 91.19 87 PHE A C 1
ATOM 659 O O . PHE A 1 87 ? 3.718 4.623 -5.053 1.00 91.19 87 PHE A O 1
ATOM 666 N N . GLN A 1 88 ? 2.824 6.351 -3.945 1.00 89.56 88 GLN A N 1
ATOM 667 C CA . GLN A 1 88 ? 4.098 6.839 -3.436 1.00 89.56 88 GLN A CA 1
ATOM 668 C C . GLN A 1 88 ? 4.508 5.990 -2.215 1.00 89.56 88 GLN A C 1
ATOM 670 O O . GLN A 1 88 ? 3.807 6.023 -1.199 1.00 89.56 88 GLN A O 1
ATOM 675 N N . PRO A 1 89 ? 5.640 5.260 -2.250 1.00 88.31 89 PRO A N 1
ATOM 676 C CA . PRO A 1 89 ? 6.012 4.335 -1.180 1.00 88.31 89 PRO A CA 1
ATOM 677 C C . PRO A 1 89 ? 6.276 5.056 0.145 1.00 88.31 89 PRO A C 1
ATOM 679 O O . PRO A 1 89 ? 5.955 4.515 1.197 1.00 88.31 89 PRO A O 1
ATOM 682 N N . ALA A 1 90 ? 6.808 6.284 0.104 1.00 86.38 90 ALA A N 1
ATOM 683 C CA . ALA A 1 90 ? 7.093 7.079 1.299 1.00 86.38 90 ALA A CA 1
ATOM 684 C C . ALA A 1 90 ? 5.839 7.306 2.161 1.00 86.38 90 ALA A C 1
ATOM 686 O O . ALA A 1 90 ? 5.880 7.053 3.361 1.00 86.38 90 ALA A O 1
ATOM 687 N N . PHE A 1 91 ? 4.709 7.681 1.547 1.00 87.25 91 PHE A N 1
ATOM 688 C CA . PHE A 1 91 ? 3.462 7.925 2.280 1.00 87.25 91 PHE A CA 1
ATOM 689 C C . PHE A 1 91 ? 2.907 6.658 2.922 1.00 87.25 91 PHE A C 1
ATOM 691 O O . PHE A 1 91 ? 2.445 6.699 4.059 1.00 87.25 91 PHE A O 1
ATOM 698 N N . ILE A 1 92 ? 2.994 5.519 2.231 1.00 86.44 92 ILE A N 1
ATOM 699 C CA . ILE A 1 92 ? 2.538 4.253 2.808 1.00 86.44 92 ILE A CA 1
ATOM 700 C C . ILE A 1 92 ? 3.471 3.827 3.940 1.00 86.44 92 ILE A C 1
ATOM 702 O O . ILE A 1 92 ? 3.003 3.490 5.019 1.00 86.44 92 ILE A O 1
ATOM 706 N N . VAL A 1 93 ? 4.789 3.865 3.737 1.00 85.88 93 VAL A N 1
ATOM 707 C CA . VAL A 1 93 ? 5.757 3.471 4.771 1.00 85.88 93 VAL A CA 1
ATOM 708 C C . VAL A 1 93 ? 5.629 4.349 6.014 1.00 85.88 93 VAL A C 1
ATOM 710 O O . VAL A 1 93 ? 5.732 3.829 7.122 1.00 85.88 93 VAL A O 1
ATOM 713 N N . ASP A 1 94 ? 5.390 5.648 5.854 1.00 84.06 94 ASP A N 1
ATOM 714 C CA . ASP A 1 94 ? 5.175 6.551 6.982 1.00 84.06 94 ASP A CA 1
ATOM 715 C C . ASP A 1 94 ? 3.870 6.250 7.719 1.00 84.06 94 ASP A C 1
ATOM 717 O O . ASP A 1 94 ? 3.882 6.215 8.948 1.00 84.06 94 ASP A O 1
ATOM 721 N N . ALA A 1 95 ? 2.789 5.924 7.005 1.00 81.94 95 ALA A N 1
ATOM 722 C CA . ALA A 1 95 ? 1.564 5.436 7.633 1.00 81.94 95 ALA A CA 1
ATOM 723 C C . ALA A 1 95 ? 1.803 4.129 8.403 1.00 81.94 95 ALA A C 1
ATOM 725 O O . ALA A 1 95 ? 1.383 4.004 9.549 1.00 81.94 95 ALA A O 1
ATOM 726 N N . LEU A 1 96 ? 2.537 3.180 7.808 1.00 82.00 96 LEU A N 1
ATOM 727 C CA . LEU A 1 96 ? 2.813 1.877 8.414 1.00 82.00 96 LEU A CA 1
ATOM 728 C C . LEU A 1 96 ? 3.740 1.956 9.637 1.00 82.00 96 LEU A C 1
ATOM 730 O O . LEU A 1 96 ? 3.646 1.105 10.511 1.00 82.00 96 LEU A O 1
ATOM 734 N N . LYS A 1 97 ? 4.611 2.972 9.746 1.00 78.69 97 LYS A N 1
ATOM 735 C CA . LYS A 1 97 ? 5.475 3.179 10.930 1.00 78.69 97 LYS A CA 1
ATOM 736 C C . LYS A 1 97 ? 4.698 3.525 12.198 1.00 78.69 97 LYS A C 1
ATOM 738 O O . LYS A 1 97 ? 5.208 3.292 13.286 1.00 78.69 97 LYS A O 1
ATOM 743 N N . VAL A 1 98 ? 3.522 4.133 12.059 1.00 74.19 98 VAL A N 1
ATOM 744 C CA . VAL A 1 98 ? 2.670 4.520 13.198 1.00 74.19 98 VAL A CA 1
ATOM 745 C C . VAL A 1 98 ? 1.883 3.312 13.725 1.00 74.19 98 VAL A C 1
ATOM 747 O O . VAL A 1 98 ? 1.321 3.351 14.815 1.00 74.19 98 VAL A O 1
ATOM 750 N N . ILE A 1 99 ? 1.860 2.220 12.961 1.00 73.19 99 ILE A N 1
ATOM 751 C CA . ILE A 1 99 ? 1.149 0.993 13.291 1.00 73.19 99 ILE A CA 1
ATOM 752 C C . ILE A 1 99 ? 2.087 0.076 14.076 1.00 73.19 99 ILE A C 1
ATOM 754 O O . ILE A 1 99 ? 2.944 -0.590 13.496 1.00 73.19 99 ILE A O 1
ATOM 758 N N . ASP A 1 100 ? 1.911 0.001 15.393 1.00 65.38 100 ASP A N 1
ATOM 759 C CA . ASP A 1 100 ? 2.654 -0.937 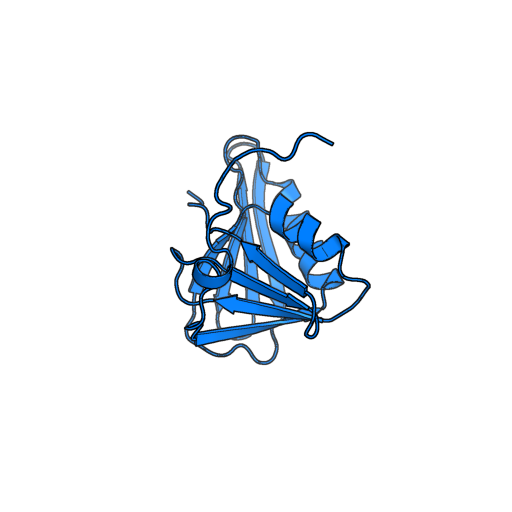16.244 1.00 65.38 100 ASP A CA 1
ATOM 760 C C . ASP A 1 100 ? 2.156 -2.379 16.032 1.00 65.38 100 ASP A C 1
ATOM 762 O O . ASP A 1 100 ? 1.267 -2.865 16.730 1.00 65.38 100 ASP A O 1
ATOM 766 N N . GLY A 1 101 ? 2.713 -3.073 15.033 1.00 61.94 101 GLY A N 1
ATOM 767 C CA . GLY A 1 101 ? 2.573 -4.528 14.861 1.00 61.94 101 GLY A CA 1
ATOM 768 C C . GLY A 1 101 ? 1.147 -5.045 14.630 1.00 61.94 101 GLY A C 1
ATOM 769 O O . GLY A 1 101 ? 0.885 -6.226 14.851 1.00 61.94 101 GLY A O 1
ATOM 770 N N . GLN A 1 102 ? 0.212 -4.184 14.223 1.00 78.38 102 GLN A N 1
ATOM 771 C CA . GLN A 1 102 ? -1.164 -4.576 13.911 1.00 78.38 102 GLN A CA 1
ATOM 772 C C . GLN A 1 102 ? -1.343 -4.939 12.434 1.00 78.38 102 GLN A C 1
ATOM 774 O O . GLN A 1 102 ? -0.532 -4.610 11.570 1.00 78.38 102 GLN A O 1
ATOM 779 N N . GLN A 1 103 ? -2.462 -5.597 12.141 1.00 88.06 103 GLN A N 1
ATOM 780 C CA . GLN A 1 103 ? -2.910 -5.810 10.774 1.00 88.06 103 GLN A CA 1
ATOM 781 C C . GLN A 1 103 ? -3.380 -4.495 10.143 1.00 88.06 103 GLN A C 1
ATOM 783 O O . GLN A 1 103 ? -4.078 -3.702 10.779 1.00 88.06 103 GLN A O 1
ATOM 788 N N . VAL A 1 104 ? -3.049 -4.298 8.869 1.00 90.00 104 VAL A N 1
ATOM 789 C CA . VAL A 1 104 ? -3.536 -3.182 8.056 1.00 90.00 104 VAL A CA 1
ATOM 790 C C . VAL A 1 104 ? -4.526 -3.697 7.021 1.00 90.00 104 VAL A C 1
ATOM 792 O O . VAL A 1 104 ? -4.240 -4.631 6.271 1.00 90.00 104 VAL A O 1
ATOM 795 N N . MET A 1 105 ? -5.710 -3.094 6.981 1.00 91.56 105 MET A N 1
ATOM 796 C CA . MET A 1 105 ? -6.703 -3.328 5.940 1.00 91.56 105 MET A CA 1
ATOM 797 C C . MET A 1 105 ? -6.547 -2.272 4.854 1.00 91.56 105 MET A C 1
ATOM 799 O O . MET A 1 105 ? -6.554 -1.078 5.138 1.00 91.56 105 MET A O 1
ATOM 803 N N . ILE A 1 106 ? -6.430 -2.714 3.610 1.00 93.00 106 ILE A N 1
ATOM 804 C CA . ILE A 1 106 ? -6.383 -1.849 2.436 1.00 93.00 106 ILE A CA 1
ATOM 805 C C . ILE A 1 106 ? -7.730 -1.956 1.736 1.00 93.00 106 ILE A C 1
ATOM 807 O O . ILE A 1 106 ? -8.137 -3.055 1.362 1.00 93.00 106 ILE A O 1
ATOM 811 N N . GLU A 1 107 ? -8.401 -0.827 1.542 1.00 93.44 107 GLU A N 1
ATOM 812 C CA . GLU A 1 107 ? -9.642 -0.710 0.787 1.00 93.44 107 GLU A CA 1
ATOM 813 C C . GLU A 1 107 ? -9.415 0.131 -0.475 1.00 93.44 107 GLU A C 1
ATOM 815 O O . GLU A 1 107 ? -8.762 1.179 -0.440 1.00 93.44 107 GLU A O 1
ATOM 820 N N . MET A 1 108 ? -9.927 -0.358 -1.605 1.00 94.38 108 MET A N 1
ATOM 821 C CA . MET A 1 108 ? -9.737 0.230 -2.931 1.00 94.38 108 MET A CA 1
ATOM 822 C C . MET A 1 108 ? -11.029 0.159 -3.754 1.00 94.38 108 MET A C 1
ATOM 824 O O . MET A 1 108 ? -11.894 -0.691 -3.534 1.00 94.38 108 MET A O 1
ATOM 828 N N . ARG A 1 109 ? -11.141 1.045 -4.749 1.00 91.50 109 ARG A N 1
ATOM 829 C CA . ARG A 1 109 ? -12.257 1.081 -5.707 1.00 91.50 109 ARG A CA 1
ATOM 830 C C . ARG A 1 109 ? -11.770 0.960 -7.143 1.00 91.50 109 ARG A C 1
ATOM 832 O O . ARG A 1 109 ? -12.153 0.038 -7.863 1.00 91.50 109 ARG A O 1
ATOM 839 N N . SER A 1 110 ? -10.909 1.889 -7.551 1.00 90.69 110 SER A N 1
ATOM 840 C CA . SER A 1 110 ? -10.350 1.975 -8.902 1.00 90.69 110 SER A CA 1
ATOM 841 C C . SER A 1 110 ? -8.969 2.639 -8.877 1.00 90.69 110 SER A C 1
ATOM 843 O O . SER A 1 110 ? -8.709 3.409 -7.954 1.00 90.69 110 SER A O 1
ATOM 845 N N . PRO A 1 111 ? -8.126 2.448 -9.907 1.00 90.19 111 PRO A N 1
ATOM 846 C CA . PRO A 1 111 ? -6.756 2.970 -9.932 1.00 90.19 111 PRO A CA 1
ATOM 847 C C . PRO A 1 111 ? -6.641 4.497 -9.802 1.00 90.19 111 PRO A C 1
ATOM 849 O O . PRO A 1 111 ? -5.605 4.999 -9.391 1.00 90.19 111 PRO A O 1
ATOM 852 N N . GLN A 1 112 ? -7.695 5.244 -10.151 1.00 87.75 112 GLN A N 1
ATOM 853 C CA . GLN A 1 112 ? -7.733 6.711 -10.078 1.00 87.75 112 GLN A CA 1
ATOM 854 C C . GLN A 1 112 ? -8.355 7.244 -8.776 1.00 87.75 112 GLN A C 1
ATOM 856 O O . GLN A 1 112 ? -8.428 8.456 -8.580 1.00 87.75 112 GLN A O 1
ATOM 861 N N . LYS A 1 113 ? -8.860 6.361 -7.906 1.00 89.25 113 LYS A N 1
ATOM 862 C CA . LYS A 1 113 ? -9.494 6.740 -6.639 1.00 89.25 113 LYS A CA 1
ATOM 863 C C . LYS A 1 113 ? -8.503 6.569 -5.483 1.00 89.25 113 LYS A C 1
ATOM 865 O O . LYS A 1 113 ? -7.618 5.721 -5.581 1.00 89.25 113 LYS A O 1
ATOM 870 N N . PRO A 1 114 ? -8.644 7.351 -4.400 1.00 88.25 114 PRO A N 1
ATOM 871 C CA . PRO A 1 114 ? -7.803 7.201 -3.219 1.00 88.25 114 PRO A CA 1
ATOM 872 C C . PRO A 1 114 ? -7.890 5.782 -2.654 1.00 88.25 114 PRO A C 1
ATOM 874 O O . PRO A 1 114 ? -8.981 5.214 -2.584 1.00 88.25 114 PRO A O 1
ATOM 877 N N . GLY A 1 115 ? -6.750 5.237 -2.241 1.00 90.31 115 GLY A N 1
ATOM 878 C CA . GLY A 1 115 ? -6.693 4.022 -1.435 1.00 90.31 115 GLY A CA 1
ATOM 879 C C . GLY A 1 115 ? -6.827 4.371 0.043 1.00 90.31 115 GLY A C 1
ATOM 880 O O . GLY A 1 115 ? -6.288 5.385 0.495 1.00 90.31 115 GLY A O 1
ATOM 881 N N . VAL A 1 116 ? -7.535 3.536 0.797 1.00 91.00 116 VAL A N 1
ATOM 882 C CA . VAL A 1 116 ? -7.745 3.732 2.234 1.00 91.00 116 VAL A CA 1
ATOM 883 C C . VAL A 1 116 ? -7.036 2.623 3.000 1.00 91.00 116 VAL A C 1
ATOM 885 O O . VAL A 1 116 ? -7.280 1.444 2.766 1.00 91.00 116 VAL A O 1
ATOM 888 N N . PHE A 1 117 ? -6.165 3.003 3.926 1.00 89.62 117 PHE A N 1
ATOM 889 C CA . PHE A 1 117 ? -5.440 2.102 4.813 1.00 89.62 117 PHE A CA 1
ATOM 890 C C . PHE A 1 117 ? -6.021 2.259 6.218 1.00 89.62 117 PHE A C 1
ATOM 892 O O . PHE A 1 117 ? -5.957 3.340 6.803 1.00 89.62 117 PHE A O 1
ATOM 899 N N . LYS A 1 118 ? -6.625 1.197 6.745 1.00 87.69 118 LYS A N 1
ATOM 900 C CA . LYS A 1 118 ? -7.282 1.170 8.055 1.00 87.69 118 LYS A CA 1
ATOM 901 C C . LYS A 1 118 ? -6.546 0.258 9.016 1.00 87.69 118 LYS A C 1
ATOM 903 O O . LYS A 1 118 ? -6.105 -0.828 8.640 1.00 87.69 118 LYS A O 1
ATOM 908 N N . VAL A 1 119 ? -6.452 0.699 10.262 1.00 83.06 119 VAL A N 1
ATOM 909 C CA . VAL A 1 119 ? -5.726 0.017 11.331 1.00 83.06 119 VAL A CA 1
ATOM 910 C C . VAL A 1 119 ? -6.579 0.099 12.583 1.00 83.06 119 VAL A C 1
ATOM 912 O O . VAL A 1 119 ? -6.808 1.181 13.130 1.00 83.06 119 VAL A O 1
ATOM 915 N N . GLY A 1 120 ? -7.130 -1.041 12.992 1.00 75.00 120 GLY A N 1
ATOM 916 C CA . GLY A 1 120 ? -8.183 -1.056 14.002 1.00 75.00 120 GLY A CA 1
ATOM 917 C C . GLY A 1 120 ? -9.374 -0.172 13.600 1.00 75.00 120 GLY A C 1
ATOM 918 O O . GLY A 1 120 ? -9.757 -0.121 12.431 1.00 75.00 120 GLY A O 1
ATOM 919 N N . GLN A 1 121 ? -9.973 0.509 14.579 1.00 71.44 121 GLN A N 1
ATOM 920 C CA . GLN A 1 121 ? -11.120 1.408 14.370 1.00 71.44 121 GLN A CA 1
ATOM 921 C C . GLN A 1 121 ? -10.746 2.897 14.393 1.00 71.44 121 GLN A C 1
ATOM 923 O O . GLN A 1 121 ? -11.549 3.730 13.983 1.00 71.44 121 GLN A O 1
ATOM 928 N N . GLU A 1 122 ? -9.545 3.234 14.862 1.00 74.69 122 GLU A N 1
ATOM 929 C CA . GLU A 1 122 ? -9.175 4.612 15.217 1.00 74.69 122 GLU A CA 1
ATOM 930 C C . GLU A 1 122 ? -8.240 5.269 14.195 1.00 74.69 122 GLU A C 1
ATOM 932 O O . GLU A 1 122 ? -8.144 6.493 14.145 1.00 74.69 122 GLU A O 1
ATOM 937 N N . PHE A 1 123 ? -7.590 4.479 13.336 1.00 80.88 123 PHE A N 1
ATOM 938 C CA . PHE A 1 123 ? -6.615 4.985 12.375 1.00 80.88 123 PHE A CA 1
ATOM 939 C C . PHE A 1 123 ? -7.054 4.694 10.944 1.00 80.88 123 PHE A C 1
ATOM 941 O O . PHE A 1 123 ? -7.125 3.546 10.505 1.00 80.88 123 PHE A O 1
ATOM 948 N N . THR A 1 124 ? -7.338 5.769 10.209 1.00 85.75 124 THR A N 1
ATOM 949 C CA . THR A 1 124 ? -7.632 5.744 8.774 1.00 85.75 124 THR A CA 1
ATOM 950 C C . THR A 1 124 ? -6.663 6.672 8.060 1.00 85.75 124 THR A C 1
ATOM 952 O O . THR A 1 124 ? -6.577 7.856 8.382 1.00 85.75 124 THR A O 1
ATOM 955 N N . TYR A 1 125 ? -5.947 6.138 7.079 1.00 87.56 125 TYR A N 1
ATOM 956 C CA . TYR A 1 125 ? -4.992 6.871 6.265 1.00 87.56 125 TYR A CA 1
ATOM 957 C C . TYR A 1 125 ? -5.429 6.824 4.802 1.00 87.56 125 TYR A C 1
ATOM 959 O O . TYR A 1 125 ? -5.705 5.753 4.263 1.00 87.56 125 TYR A O 1
ATOM 967 N N . VAL A 1 126 ? -5.517 7.985 4.158 1.00 88.44 126 VAL A N 1
ATOM 968 C CA . VAL A 1 126 ? -5.946 8.101 2.759 1.00 88.44 126 VAL A CA 1
ATOM 969 C C . VAL A 1 126 ? -4.737 8.434 1.900 1.00 88.44 126 VAL A C 1
ATOM 971 O O . VAL A 1 126 ? -4.051 9.424 2.144 1.00 88.44 126 VAL A O 1
ATOM 974 N N . VAL A 1 127 ? -4.489 7.613 0.881 1.00 88.06 127 VAL A N 1
ATOM 975 C CA . VAL A 1 127 ? -3.365 7.783 -0.044 1.00 88.06 127 VAL A CA 1
ATOM 976 C C . VAL A 1 127 ? -3.898 8.019 -1.446 1.00 88.06 127 VAL A C 1
ATOM 978 O O . VAL A 1 127 ? -4.660 7.215 -1.985 1.00 88.06 127 VAL A O 1
ATOM 981 N N . MET A 1 128 ? -3.474 9.124 -2.053 1.00 89.56 128 MET A N 1
ATOM 982 C CA . MET A 1 128 ? -3.794 9.416 -3.446 1.00 89.56 128 MET A CA 1
ATOM 983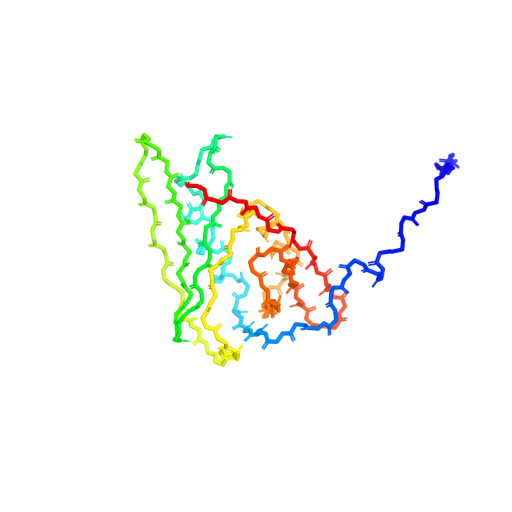 C C . MET A 1 128 ? -2.970 8.521 -4.377 1.00 89.56 128 MET A C 1
ATOM 985 O O . MET A 1 128 ? -1.763 8.366 -4.153 1.00 89.56 128 MET A O 1
ATOM 989 N N . PRO A 1 129 ? -3.583 7.953 -5.428 1.00 89.38 129 PRO A N 1
ATOM 990 C CA . PRO A 1 129 ? -2.837 7.212 -6.422 1.00 89.38 129 PRO A CA 1
ATOM 991 C C . PRO A 1 129 ? -1.942 8.147 -7.234 1.00 89.38 129 PRO A C 1
ATOM 993 O O . PRO A 1 129 ? -2.256 9.321 -7.446 1.00 89.38 129 PRO A O 1
ATOM 996 N N . VAL A 1 130 ? -0.840 7.597 -7.725 1.00 88.69 130 VAL A N 1
ATOM 997 C CA . VAL A 1 130 ? 0.071 8.263 -8.656 1.00 88.69 130 VAL A CA 1
ATOM 998 C C . VAL A 1 130 ? 0.157 7.457 -9.944 1.00 88.69 130 VAL A C 1
ATOM 1000 O O . VAL A 1 130 ? 0.033 6.232 -9.935 1.00 88.69 130 VAL A O 1
ATOM 1003 N N . ASN A 1 131 ? 0.392 8.135 -11.063 1.00 82.94 131 ASN A N 1
ATOM 1004 C CA . ASN A 1 131 ? 0.677 7.446 -12.315 1.00 82.94 131 ASN A CA 1
ATOM 1005 C C . ASN A 1 131 ? 2.103 6.894 -12.256 1.00 82.94 131 ASN A C 1
ATOM 1007 O O . ASN A 1 131 ? 3.057 7.661 -12.133 1.00 82.94 131 ASN A O 1
ATOM 1011 N N . VAL A 1 132 ? 2.235 5.572 -12.341 1.00 74.06 132 VAL A N 1
ATOM 1012 C CA . VAL A 1 132 ? 3.530 4.887 -12.446 1.00 74.06 132 VAL A CA 1
ATOM 1013 C C . VAL A 1 132 ? 3.711 4.496 -13.905 1.00 74.06 132 VAL A C 1
ATOM 1015 O O . VAL A 1 132 ? 2.988 3.626 -14.399 1.00 74.06 132 VAL A O 1
ATOM 1018 N N . VAL A 1 133 ? 4.612 5.196 -14.592 1.00 59.81 133 VAL A N 1
ATOM 1019 C CA . VAL A 1 133 ? 4.907 5.008 -16.021 1.00 59.81 133 VAL A CA 1
ATOM 1020 C C . VAL A 1 133 ? 5.999 3.963 -16.198 1.00 59.81 133 VAL A C 1
ATOM 1022 O O . VAL A 1 133 ? 6.987 4.025 -15.435 1.00 59.81 133 VAL A O 1
#